Protein AF-E9Q389-F1 (afdb_monomer_lite)

Sequence (84 aa):
MARLVAVCRDGEEEFPFERRQIPLYIDDTLTMVMEFPDNVLNLDGHQNNGAQLKQFIQRHSMLKQQDLSIAMVVTSREVLSALS

Radius of gyration: 16.89 Å; chains: 1; bounding box: 30×41×34 Å

InterPro domains:
  IPR026073 Gametogenetin-binding protein 2 [PTHR13601] (1-84)

Structure (mmCIF, N/CA/C/O backbone):
data_AF-E9Q389-F1
#
_entry.id   AF-E9Q389-F1
#
loop_
_atom_site.group_PDB
_atom_site.id
_atom_site.type_symbol
_atom_site.label_atom_id
_atom_site.label_alt_id
_atom_site.label_comp_id
_atom_site.label_asym_id
_atom_site.label_entity_id
_atom_site.label_seq_id
_atom_site.pdbx_PDB_ins_code
_atom_site.Cartn_x
_atom_site.Cartn_y
_atom_site.Cartn_z
_atom_site.occupancy
_atom_site.B_iso_or_equiv
_atom_site.auth_seq_id
_atom_site.auth_comp_id
_atom_site.auth_asym_id
_atom_site.auth_atom_id
_atom_site.pdbx_PDB_model_num
ATOM 1 N N . MET A 1 1 ? -2.985 10.039 -9.892 1.00 70.06 1 MET A N 1
ATOM 2 C CA . MET A 1 1 ? -3.226 8.669 -10.392 1.00 70.06 1 MET A CA 1
ATOM 3 C C . MET A 1 1 ? -1.992 7.839 -10.104 1.00 70.06 1 MET A C 1
ATOM 5 O O . MET A 1 1 ? -0.902 8.398 -10.176 1.00 70.06 1 MET A O 1
ATOM 9 N N . ALA A 1 2 ? -2.165 6.575 -9.715 1.00 80.38 2 ALA A N 1
ATOM 10 C CA . ALA A 1 2 ? -1.041 5.679 -9.458 1.00 80.38 2 ALA A CA 1
ATOM 11 C C . ALA A 1 2 ? -0.281 5.374 -10.760 1.00 80.38 2 ALA A C 1
ATOM 13 O O . ALA A 1 2 ? -0.887 5.300 -11.829 1.00 80.38 2 ALA A O 1
ATOM 14 N N . ARG A 1 3 ? 1.040 5.219 -10.676 1.00 89.38 3 ARG A N 1
ATOM 15 C CA . ARG A 1 3 ? 1.937 4.956 -11.808 1.00 89.38 3 ARG A CA 1
ATOM 16 C C . ARG A 1 3 ? 2.535 3.562 -11.674 1.00 89.38 3 ARG A C 1
ATOM 18 O O . ARG A 1 3 ? 3.023 3.220 -10.607 1.00 89.38 3 ARG A O 1
ATOM 25 N N . LEU A 1 4 ? 2.548 2.781 -12.750 1.00 92.81 4 LEU A N 1
ATOM 26 C CA . LEU A 1 4 ? 3.327 1.543 -12.801 1.00 92.81 4 LEU A CA 1
ATOM 27 C C . LEU A 1 4 ? 4.821 1.884 -12.854 1.00 92.81 4 LEU A C 1
ATOM 29 O O . LEU A 1 4 ? 5.252 2.603 -13.758 1.00 92.81 4 LEU A O 1
ATOM 33 N N . VAL A 1 5 ? 5.600 1.387 -11.894 1.00 94.19 5 VAL A N 1
ATOM 34 C CA . VAL A 1 5 ? 7.038 1.691 -11.781 1.00 94.19 5 VAL A CA 1
ATOM 35 C C . VAL A 1 5 ? 7.932 0.491 -12.029 1.00 94.19 5 VAL A C 1
ATOM 37 O O . VAL A 1 5 ? 9.061 0.675 -12.475 1.00 94.19 5 VAL A O 1
ATOM 40 N N . ALA A 1 6 ? 7.423 -0.717 -11.800 1.00 93.75 6 ALA A N 1
ATOM 41 C CA . ALA A 1 6 ? 8.141 -1.948 -12.084 1.00 93.75 6 ALA A CA 1
ATOM 42 C C . ALA A 1 6 ? 7.182 -3.096 -12.390 1.00 93.75 6 ALA A C 1
ATOM 44 O O . ALA A 1 6 ? 6.009 -3.071 -12.014 1.00 93.75 6 ALA A O 1
ATOM 45 N N . VAL A 1 7 ? 7.712 -4.110 -13.064 1.00 93.38 7 VAL A N 1
ATOM 46 C CA . VAL A 1 7 ? 7.058 -5.395 -13.294 1.00 93.38 7 VAL A CA 1
ATOM 47 C C . VAL A 1 7 ? 8.083 -6.461 -12.938 1.00 93.38 7 VAL A C 1
ATOM 49 O O . VAL A 1 7 ? 9.133 -6.515 -13.570 1.00 93.38 7 VAL A O 1
ATOM 52 N N . CYS A 1 8 ? 7.786 -7.255 -11.918 1.00 93.50 8 CYS A N 1
ATOM 53 C CA . CYS A 1 8 ? 8.667 -8.268 -11.352 1.00 93.50 8 CYS A CA 1
ATOM 54 C C . CYS A 1 8 ? 8.136 -9.650 -11.714 1.00 93.50 8 CYS A C 1
ATOM 56 O O . CYS A 1 8 ? 6.937 -9.908 -11.540 1.00 93.50 8 CYS A O 1
ATOM 58 N N . ARG A 1 9 ? 9.017 -10.529 -12.195 1.00 93.75 9 ARG A N 1
ATOM 59 C CA . ARG A 1 9 ? 8.683 -11.929 -12.468 1.00 93.75 9 ARG A CA 1
ATOM 60 C C . ARG A 1 9 ? 9.347 -12.885 -11.488 1.00 93.75 9 ARG A C 1
ATOM 62 O O . ARG A 1 9 ? 10.366 -12.562 -10.883 1.00 93.75 9 ARG A O 1
ATOM 69 N N . ASP A 1 10 ? 8.770 -14.074 -11.358 1.00 88.50 10 ASP A N 1
ATOM 70 C CA . ASP A 1 10 ? 9.356 -15.138 -10.542 1.00 88.50 10 ASP A CA 1
ATOM 71 C C . ASP A 1 10 ? 10.781 -15.493 -11.011 1.00 88.50 10 ASP A C 1
ATOM 73 O O . ASP A 1 10 ? 11.056 -15.601 -12.210 1.00 88.50 10 ASP A O 1
ATOM 77 N N . GLY A 1 11 ? 11.693 -15.641 -10.050 1.00 83.62 11 GLY A N 1
ATOM 78 C CA . GLY A 1 11 ? 13.121 -15.880 -10.281 1.00 83.62 11 GLY A CA 1
ATOM 79 C C . GLY A 1 11 ? 13.970 -14.649 -10.635 1.00 83.62 11 GLY A C 1
ATOM 80 O O . GLY A 1 11 ? 15.182 -14.799 -10.798 1.00 83.62 11 GLY A O 1
ATOM 81 N N . GLU A 1 12 ? 13.384 -13.452 -10.748 1.00 87.69 12 GLU A N 1
ATOM 82 C CA . GLU A 1 12 ? 14.136 -12.193 -10.869 1.00 87.69 12 GLU A CA 1
ATOM 83 C C . GLU A 1 12 ? 14.585 -11.664 -9.490 1.00 87.69 12 GLU A C 1
ATOM 85 O O . GLU A 1 12 ? 14.129 -12.122 -8.441 1.00 87.69 12 GLU A O 1
ATOM 90 N N . GLU A 1 13 ? 15.522 -10.710 -9.486 1.00 85.81 13 GLU A N 1
ATOM 91 C CA . GLU A 1 13 ? 15.986 -10.053 -8.258 1.00 85.81 13 GLU A CA 1
ATOM 92 C C . GLU A 1 13 ? 14.836 -9.299 -7.565 1.00 85.81 13 GLU A C 1
ATOM 94 O O . GLU A 1 13 ? 13.984 -8.694 -8.220 1.00 85.81 13 GLU A O 1
ATOM 99 N N . GLU A 1 14 ? 14.809 -9.335 -6.228 1.00 85.50 14 GLU A N 1
ATOM 100 C CA . GLU A 1 14 ? 13.764 -8.685 -5.438 1.00 85.50 14 GLU A CA 1
ATOM 101 C C . GLU A 1 14 ? 13.769 -7.167 -5.671 1.00 85.50 14 GLU A C 1
ATOM 103 O O . GLU A 1 14 ? 14.796 -6.498 -5.546 1.00 85.50 14 GLU A O 1
ATOM 108 N N . PHE A 1 15 ? 12.604 -6.607 -6.006 1.00 87.94 15 PHE A N 1
ATOM 109 C CA . PHE A 1 15 ? 12.480 -5.179 -6.269 1.00 87.94 15 PHE A CA 1
ATOM 110 C C . PHE A 1 15 ? 12.471 -4.376 -4.955 1.00 87.94 15 PHE A C 1
ATOM 112 O O . PHE A 1 15 ? 11.578 -4.575 -4.125 1.00 87.94 15 PHE A O 1
ATOM 119 N N . PRO A 1 16 ? 13.409 -3.433 -4.750 1.00 91.81 16 PRO A N 1
ATOM 120 C CA . PRO A 1 16 ? 13.461 -2.642 -3.528 1.00 91.81 16 PRO A CA 1
ATOM 121 C C . PRO A 1 16 ? 12.365 -1.570 -3.534 1.00 91.81 16 PRO A C 1
ATOM 123 O O . PRO A 1 16 ? 12.433 -0.593 -4.279 1.00 91.81 16 PRO A O 1
ATOM 126 N N . PHE A 1 17 ? 11.358 -1.730 -2.676 1.00 89.81 17 PHE A N 1
ATOM 127 C CA . PHE A 1 17 ? 10.263 -0.765 -2.568 1.00 89.81 17 PHE A CA 1
ATOM 128 C C . PHE A 1 17 ? 10.729 0.568 -1.974 1.00 89.81 17 PHE A C 1
ATOM 130 O O . PHE A 1 17 ? 11.299 0.630 -0.882 1.00 89.81 17 PHE A O 1
ATOM 137 N N . GLU A 1 18 ? 10.390 1.656 -2.655 1.00 89.69 18 GLU A N 1
ATOM 138 C CA . GLU A 1 18 ? 10.471 3.006 -2.107 1.00 89.69 18 GLU A CA 1
ATOM 139 C C . GLU A 1 18 ? 9.151 3.415 -1.427 1.00 89.69 18 GLU A C 1
ATOM 141 O O . GLU A 1 18 ? 8.161 2.679 -1.375 1.00 89.69 18 GLU A O 1
ATOM 146 N N . ARG A 1 19 ? 9.110 4.632 -0.872 1.00 83.12 19 ARG A N 1
ATOM 147 C CA . ARG A 1 19 ? 7.893 5.156 -0.236 1.00 83.12 19 ARG A CA 1
ATOM 148 C C . ARG A 1 19 ? 6.752 5.262 -1.246 1.00 83.12 19 ARG A C 1
ATOM 150 O O . ARG A 1 19 ? 6.954 5.700 -2.372 1.00 83.12 19 ARG A O 1
ATOM 157 N N . ARG A 1 20 ? 5.533 4.957 -0.782 1.00 85.25 20 ARG A N 1
ATOM 158 C CA . ARG A 1 20 ? 4.282 5.030 -1.566 1.00 85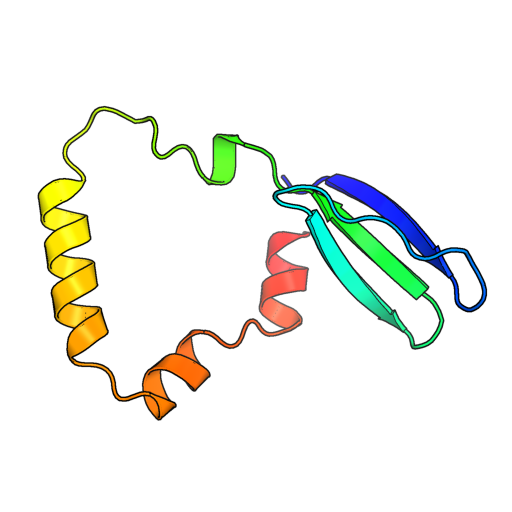.25 20 ARG A CA 1
ATOM 159 C C . ARG A 1 20 ? 4.235 4.061 -2.751 1.00 85.25 20 ARG A C 1
ATOM 161 O O . ARG A 1 20 ? 3.385 4.226 -3.625 1.00 85.25 20 ARG A O 1
ATOM 168 N N . GLN A 1 21 ? 5.113 3.063 -2.764 1.00 90.69 21 GLN A N 1
ATOM 169 C CA . GLN A 1 21 ? 5.052 1.951 -3.696 1.00 90.69 21 GLN A CA 1
ATOM 170 C C . GLN A 1 21 ? 4.368 0.759 -3.032 1.00 90.69 21 GLN A C 1
ATOM 172 O O . GLN A 1 21 ? 4.617 0.472 -1.861 1.00 90.69 21 GLN A O 1
ATOM 177 N N . ILE A 1 22 ? 3.495 0.080 -3.771 1.00 89.75 22 ILE A N 1
ATOM 178 C CA . ILE A 1 22 ? 2.835 -1.146 -3.319 1.00 89.75 22 ILE A CA 1
ATOM 179 C C . ILE A 1 22 ? 2.934 -2.233 -4.395 1.00 89.75 22 ILE A C 1
ATOM 181 O O . ILE A 1 22 ? 2.878 -1.907 -5.587 1.00 89.75 22 ILE A O 1
ATOM 185 N N . PRO A 1 23 ? 3.052 -3.514 -4.008 1.00 91.69 23 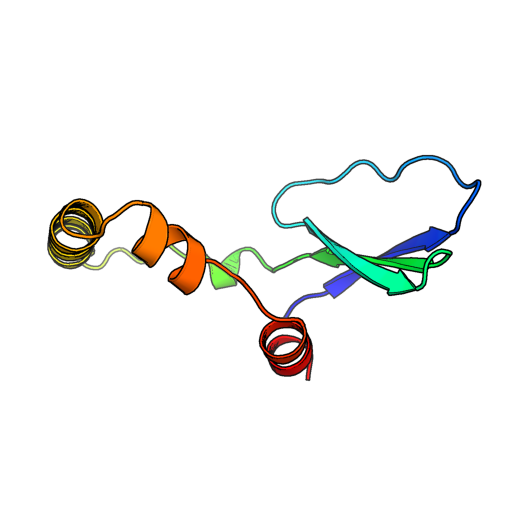PRO A N 1
ATOM 186 C CA . PRO A 1 23 ? 2.923 -4.621 -4.941 1.00 91.69 23 PRO A CA 1
ATOM 187 C C . PRO A 1 23 ? 1.452 -4.870 -5.293 1.00 91.69 23 PRO A C 1
ATOM 189 O O . PRO A 1 23 ? 0.569 -4.856 -4.435 1.00 91.69 23 PRO A O 1
ATOM 192 N N . LEU A 1 24 ? 1.206 -5.147 -6.566 1.00 90.75 24 LEU A N 1
ATOM 193 C CA . LEU A 1 24 ? -0.045 -5.636 -7.119 1.00 90.75 24 LEU A CA 1
ATOM 194 C C . LEU A 1 24 ? 0.223 -7.014 -7.726 1.00 90.75 24 LEU A C 1
ATOM 196 O O . LEU A 1 24 ? 0.788 -7.125 -8.814 1.00 90.75 24 LEU A O 1
ATOM 200 N N . TYR A 1 25 ? -0.160 -8.058 -6.996 1.00 89.56 25 TYR A N 1
ATOM 201 C CA . TYR A 1 25 ? -0.037 -9.443 -7.442 1.00 89.56 25 TYR A CA 1
ATOM 202 C C . TYR A 1 25 ? -1.075 -9.726 -8.531 1.00 89.56 25 TYR A C 1
ATOM 204 O O . TYR A 1 25 ? -2.278 -9.651 -8.271 1.00 89.56 25 TYR A O 1
ATOM 212 N N . ILE A 1 26 ? -0.610 -10.001 -9.751 1.00 89.44 26 ILE A N 1
ATOM 213 C CA . ILE A 1 26 ? -1.475 -10.337 -10.890 1.00 89.44 26 ILE A CA 1
ATOM 214 C C . ILE A 1 26 ? -1.700 -11.847 -10.939 1.00 89.44 26 ILE A C 1
ATOM 216 O O . ILE A 1 26 ? -2.837 -12.298 -11.065 1.00 89.44 26 ILE A O 1
ATOM 220 N N . ASP A 1 27 ? -0.618 -12.608 -10.791 1.00 91.31 27 ASP A N 1
ATOM 221 C CA . ASP A 1 27 ? -0.605 -14.060 -10.640 1.00 91.31 27 ASP A CA 1
ATOM 222 C C . ASP A 1 27 ? 0.635 -14.497 -9.835 1.00 91.31 27 ASP A C 1
ATOM 224 O O . ASP A 1 27 ? 1.416 -13.656 -9.380 1.00 91.31 27 ASP A O 1
ATOM 228 N N . ASP A 1 28 ? 0.811 -15.809 -9.656 1.00 88.12 28 ASP A N 1
ATOM 229 C CA . ASP A 1 28 ? 1.910 -16.401 -8.877 1.00 88.12 28 ASP A CA 1
ATOM 230 C C . ASP A 1 28 ? 3.305 -16.089 -9.445 1.00 88.12 28 ASP A C 1
ATOM 232 O O . ASP A 1 28 ? 4.310 -16.258 -8.761 1.00 88.12 28 ASP A O 1
ATOM 236 N N . THR A 1 29 ? 3.375 -15.631 -10.694 1.00 92.38 29 THR A N 1
ATOM 237 C CA . THR A 1 29 ? 4.619 -15.375 -11.424 1.00 92.38 29 THR A CA 1
ATOM 238 C C . THR A 1 29 ? 4.830 -13.909 -11.777 1.00 92.38 29 THR A C 1
ATOM 240 O O . THR A 1 29 ? 5.898 -13.567 -12.286 1.00 92.38 29 THR A O 1
ATOM 243 N N . LEU A 1 30 ? 3.841 -13.041 -11.535 1.00 92.50 30 LEU A N 1
ATOM 244 C CA . LEU A 1 30 ? 3.831 -11.662 -12.006 1.00 92.50 30 LEU A CA 1
ATOM 245 C C . LEU A 1 30 ? 3.323 -10.695 -10.934 1.00 92.50 30 LEU A C 1
ATOM 247 O O . LEU A 1 30 ? 2.152 -10.705 -10.545 1.00 92.50 30 LEU A O 1
ATOM 251 N N . THR A 1 31 ? 4.197 -9.772 -10.537 1.00 93.44 31 THR A N 1
ATOM 252 C CA . THR A 1 31 ? 3.866 -8.668 -9.629 1.00 93.44 31 THR A CA 1
ATOM 253 C C . THR A 1 31 ? 4.136 -7.329 -10.303 1.00 93.44 31 THR A C 1
ATOM 255 O O . THR A 1 31 ? 5.207 -7.091 -10.850 1.00 93.44 31 THR A O 1
ATOM 258 N N . MET A 1 32 ? 3.167 -6.422 -10.254 1.00 93.56 32 MET A N 1
ATOM 259 C CA . MET A 1 32 ? 3.312 -5.044 -10.722 1.00 93.56 32 MET A CA 1
ATOM 260 C C . MET A 1 32 ? 3.549 -4.127 -9.525 1.00 93.56 32 MET A C 1
ATO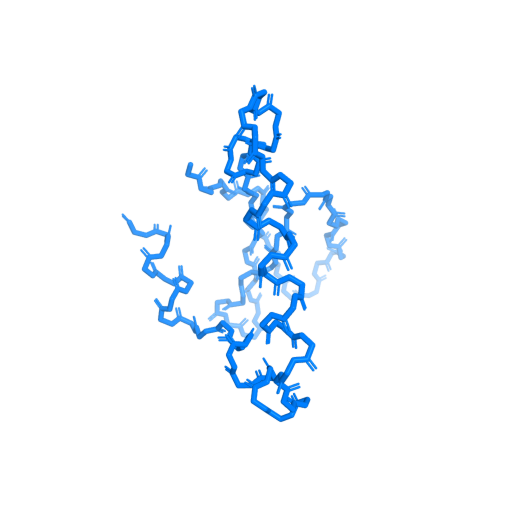M 262 O O . MET A 1 32 ? 2.841 -4.225 -8.531 1.00 93.56 32 MET A O 1
ATOM 266 N N . VAL A 1 33 ? 4.510 -3.211 -9.600 1.00 92.88 33 VAL A N 1
ATOM 267 C CA . VAL A 1 33 ? 4.748 -2.234 -8.529 1.00 92.88 33 VAL A CA 1
ATOM 268 C C . VAL A 1 33 ? 4.105 -0.912 -8.915 1.00 92.88 33 VAL A C 1
ATOM 270 O O . VAL A 1 33 ? 4.444 -0.320 -9.941 1.00 92.88 33 VAL A O 1
ATOM 273 N N . MET A 1 34 ? 3.171 -0.448 -8.093 1.00 92.62 34 MET A N 1
ATOM 274 C CA . MET A 1 34 ? 2.414 0.782 -8.315 1.00 92.62 34 MET A CA 1
ATOM 275 C C . MET A 1 34 ? 2.882 1.868 -7.346 1.00 92.62 34 MET A C 1
ATOM 277 O O . MET A 1 34 ? 2.962 1.618 -6.150 1.00 92.62 34 MET A O 1
ATOM 281 N N . GLU A 1 35 ? 3.143 3.078 -7.838 1.00 89.50 35 GLU A N 1
ATOM 282 C CA . GLU A 1 35 ? 3.513 4.255 -7.042 1.00 89.50 35 GLU A CA 1
ATOM 283 C C . GLU A 1 35 ? 2.366 5.269 -6.992 1.00 89.50 35 GLU A C 1
ATOM 285 O O . GLU A 1 35 ? 1.845 5.683 -8.031 1.00 89.50 35 GLU A O 1
ATOM 290 N N . PHE A 1 36 ? 1.998 5.724 -5.794 1.00 84.06 36 PHE A N 1
ATOM 291 C CA . PHE A 1 36 ? 1.028 6.807 -5.620 1.00 84.06 36 PHE A CA 1
ATOM 292 C C . PHE A 1 36 ? 1.720 8.175 -5.567 1.00 84.06 36 PHE A C 1
ATOM 294 O O . PHE A 1 36 ? 2.723 8.329 -4.864 1.00 84.06 36 PHE A O 1
ATOM 301 N N . PRO A 1 37 ? 1.180 9.196 -6.259 1.00 76.69 37 PRO A N 1
ATOM 302 C CA . PRO A 1 37 ? 1.785 10.516 -6.258 1.00 76.69 37 PRO A CA 1
ATOM 303 C C . PRO A 1 37 ? 1.655 11.186 -4.888 1.00 76.69 37 PRO A C 1
ATOM 305 O O . PRO A 1 37 ? 0.675 10.983 -4.168 1.00 76.69 37 PRO A O 1
ATOM 308 N N . ASP A 1 38 ? 2.633 12.034 -4.561 1.00 71.00 38 ASP A N 1
ATOM 309 C CA . ASP A 1 38 ? 2.722 12.741 -3.274 1.00 71.00 38 ASP A CA 1
ATOM 310 C C . ASP A 1 38 ? 1.450 13.530 -2.925 1.00 71.00 38 ASP A C 1
ATOM 312 O O . ASP A 1 38 ? 1.055 13.632 -1.766 1.00 71.00 38 ASP A O 1
ATOM 316 N N . ASN A 1 39 ? 0.739 14.018 -3.941 1.00 62.16 39 ASN A N 1
ATOM 317 C CA . ASN A 1 39 ? -0.464 14.823 -3.769 1.00 62.16 39 ASN A CA 1
ATOM 318 C C . ASN A 1 39 ? -1.719 14.046 -3.332 1.00 62.16 39 ASN A C 1
ATOM 320 O O . ASN A 1 39 ? -2.693 14.687 -2.941 1.00 62.16 39 ASN A O 1
ATOM 324 N N . VAL A 1 40 ? -1.730 12.706 -3.370 1.00 56.31 40 VAL A N 1
ATOM 325 C CA . VAL A 1 40 ? -2.853 11.907 -2.826 1.00 56.31 40 VAL A CA 1
ATOM 326 C C . VAL A 1 40 ? -2.870 11.982 -1.296 1.00 56.31 40 VAL A C 1
ATOM 328 O O . VAL A 1 40 ? -3.924 11.870 -0.678 1.00 56.31 40 VAL A O 1
ATOM 331 N N . LEU A 1 41 ? -1.710 12.252 -0.692 1.00 54.00 41 LEU A N 1
ATOM 332 C CA . LEU A 1 41 ? -1.517 12.446 0.742 1.00 54.00 41 LEU A CA 1
ATOM 333 C C . LEU A 1 41 ? -1.062 13.880 1.043 1.00 54.00 41 LEU A C 1
ATOM 335 O O . LEU A 1 41 ? -0.244 14.081 1.937 1.00 54.00 41 LEU A O 1
ATOM 339 N N . ASN A 1 42 ? -1.575 14.877 0.308 1.00 53.19 42 ASN A N 1
ATOM 340 C CA . ASN A 1 42 ? -1.328 16.297 0.589 1.00 53.19 42 ASN A CA 1
ATOM 341 C C . ASN A 1 42 ? -1.935 16.685 1.956 1.00 53.19 42 ASN A C 1
ATOM 343 O O . ASN A 1 42 ? -3.002 17.288 2.055 1.00 53.19 42 ASN A O 1
ATOM 347 N N . LEU A 1 43 ? -1.242 16.319 3.033 1.00 55.31 43 LEU A N 1
ATOM 348 C CA . LEU A 1 43 ? -1.483 16.753 4.410 1.00 55.31 43 LEU A CA 1
ATOM 349 C C . LEU A 1 43 ? -0.996 18.197 4.628 1.00 55.31 43 LEU A C 1
ATOM 351 O O . LEU A 1 43 ? -1.280 18.794 5.664 1.00 55.31 43 LEU A O 1
ATOM 355 N N . ASP A 1 44 ? -0.314 18.766 3.631 1.00 52.62 44 ASP A N 1
ATOM 356 C CA . ASP A 1 44 ? 0.302 20.096 3.656 1.00 52.62 44 ASP A CA 1
ATOM 357 C C . ASP A 1 44 ? -0.709 21.238 3.430 1.00 52.62 44 ASP A C 1
ATOM 359 O O . ASP A 1 44 ? -0.368 22.425 3.452 1.00 52.62 44 ASP A O 1
ATOM 363 N N . GLY A 1 45 ? -1.990 20.895 3.267 1.00 53.03 45 GLY A N 1
ATOM 364 C CA . GLY A 1 45 ? -3.094 21.843 3.269 1.00 53.03 45 GLY A CA 1
ATOM 365 C C . GLY A 1 45 ? -3.303 22.434 4.661 1.00 53.03 45 GLY A C 1
ATOM 366 O O . GLY A 1 45 ? -3.961 21.845 5.512 1.00 53.03 45 GLY A O 1
ATOM 367 N N . HIS A 1 46 ? -2.765 23.632 4.852 1.00 56.16 46 HIS A N 1
ATOM 368 C CA . HIS A 1 46 ? -2.895 24.563 5.974 1.00 56.16 46 HIS A CA 1
ATOM 369 C C . HIS A 1 46 ? -4.333 24.894 6.439 1.00 56.16 46 HIS A C 1
ATOM 371 O O . HIS A 1 46 ? -4.625 26.052 6.687 1.00 56.16 46 HIS A O 1
ATOM 377 N N . GLN A 1 47 ? -5.268 23.954 6.583 1.00 53.28 47 GLN A N 1
ATOM 378 C CA . GLN A 1 47 ? -6.626 24.260 7.048 1.00 53.28 47 GLN A CA 1
ATOM 379 C C . GLN A 1 47 ? -7.134 23.199 8.035 1.00 53.28 47 GLN A C 1
ATOM 381 O O . GLN A 1 47 ? -7.829 22.253 7.689 1.00 53.28 47 GLN A O 1
ATOM 386 N N . ASN A 1 48 ? -6.810 23.409 9.313 1.00 53.94 48 ASN A N 1
ATOM 387 C CA . ASN A 1 48 ? -7.671 23.040 10.442 1.00 53.94 48 ASN A CA 1
ATOM 388 C C . ASN A 1 48 ? -8.032 21.543 10.603 1.00 53.94 48 ASN A C 1
ATOM 390 O O . ASN A 1 48 ? -9.156 21.192 10.963 1.00 53.94 48 ASN A O 1
ATOM 394 N N . ASN A 1 49 ? -7.066 20.642 10.404 1.00 60.31 49 ASN A N 1
ATOM 395 C CA . ASN A 1 49 ? -7.305 19.202 10.552 1.00 60.31 49 ASN A CA 1
ATOM 396 C C . ASN A 1 49 ? -7.289 18.710 12.012 1.00 60.31 49 ASN A C 1
ATOM 398 O O . ASN A 1 49 ? -7.567 17.548 12.277 1.00 60.31 49 ASN A O 1
ATOM 402 N N . GLY A 1 50 ? -6.989 19.571 12.991 1.00 69.31 50 GLY A N 1
ATOM 403 C CA . GLY A 1 50 ? -6.884 19.167 14.397 1.00 69.31 50 GLY A CA 1
ATOM 404 C C . GLY A 1 50 ? -8.202 18.649 14.984 1.00 69.31 50 GLY A C 1
ATOM 405 O O . GLY A 1 50 ? -8.197 17.684 15.744 1.00 69.31 50 GLY A O 1
ATOM 406 N N . ALA A 1 51 ? -9.337 19.251 14.616 1.00 77.81 51 ALA A N 1
ATOM 407 C CA . ALA A 1 51 ? -10.653 18.797 15.070 1.00 77.81 51 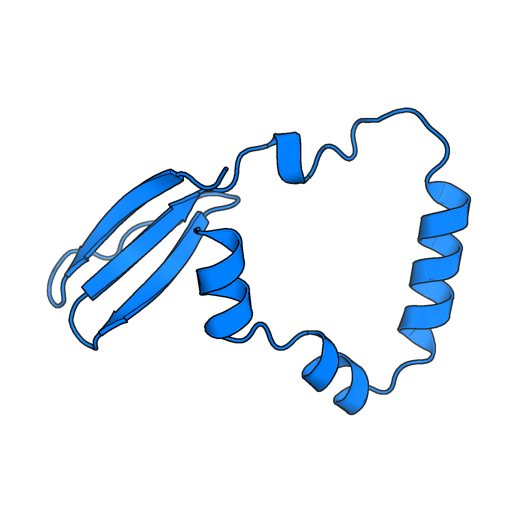ALA A CA 1
ATOM 408 C C . ALA A 1 51 ? -11.062 17.473 14.405 1.00 77.81 51 ALA A C 1
ATOM 410 O O . ALA A 1 51 ? -11.511 16.557 15.094 1.00 77.81 51 ALA A O 1
ATOM 411 N N . GLN A 1 52 ? -10.849 17.348 13.091 1.00 75.62 52 GLN A N 1
ATOM 412 C CA . GLN A 1 52 ? -11.144 16.123 12.342 1.00 75.62 52 GLN A CA 1
ATOM 413 C C . GLN A 1 52 ? -10.235 14.970 12.780 1.00 75.62 52 GLN A C 1
ATOM 415 O O . GLN A 1 52 ? -10.721 13.870 13.018 1.00 75.62 52 GLN A O 1
ATOM 420 N N . LEU A 1 53 ? -8.943 15.234 12.995 1.00 80.38 53 LEU A N 1
ATOM 421 C CA . LEU A 1 53 ? -7.985 14.261 13.513 1.00 80.38 53 LEU A CA 1
ATOM 422 C C . LEU A 1 53 ? -8.335 13.832 14.940 1.00 80.38 53 LEU A C 1
ATOM 424 O O . LEU A 1 53 ? -8.338 12.642 15.230 1.00 80.38 53 LEU A O 1
ATOM 428 N N . LYS A 1 54 ? -8.691 14.768 15.832 1.00 83.50 54 LYS A N 1
ATOM 429 C CA . LYS A 1 54 ? -9.168 14.420 17.183 1.00 83.50 54 LYS A CA 1
ATOM 430 C C . LYS A 1 54 ? -10.418 13.546 17.131 1.00 83.50 54 LYS A C 1
ATOM 432 O O . LYS A 1 54 ? -10.496 12.556 17.853 1.00 83.50 54 LYS A O 1
ATOM 437 N N . GLN A 1 55 ? -11.372 13.883 16.267 1.00 83.56 55 GLN A N 1
ATOM 438 C CA . GLN A 1 55 ? -12.587 13.096 16.085 1.00 83.56 55 GLN A CA 1
ATOM 439 C C . GLN A 1 55 ? -12.288 11.711 15.497 1.00 83.56 55 GLN A C 1
ATOM 441 O O . GLN A 1 55 ? -12.880 10.725 15.935 1.00 83.56 55 GLN A O 1
ATOM 446 N N . PHE A 1 56 ? -11.356 11.626 14.548 1.00 85.06 56 PHE A N 1
ATOM 447 C CA . PHE A 1 56 ? -10.870 10.367 14.003 1.00 85.06 56 PHE A CA 1
ATOM 448 C C . PHE A 1 56 ? -10.237 9.509 15.099 1.00 85.06 56 PHE A C 1
ATOM 450 O O . PHE A 1 56 ? -10.678 8.384 15.294 1.00 85.06 56 PHE A O 1
ATOM 457 N N . ILE A 1 57 ? -9.288 10.050 15.870 1.00 84.81 57 ILE A N 1
ATOM 458 C CA . ILE A 1 57 ? -8.621 9.342 16.975 1.00 84.81 57 ILE A CA 1
ATOM 459 C C . ILE A 1 57 ? -9.650 8.838 17.991 1.00 84.81 57 ILE A C 1
ATOM 461 O O . ILE A 1 57 ? -9.603 7.674 18.388 1.00 84.81 57 ILE A O 1
ATOM 465 N N . GLN A 1 58 ? -10.609 9.683 18.382 1.00 90.50 58 GLN A N 1
ATOM 466 C CA . GLN A 1 58 ? -11.663 9.298 19.316 1.00 90.50 58 GLN A CA 1
ATOM 467 C C . GLN A 1 58 ? -12.493 8.134 18.765 1.00 90.50 58 GLN A C 1
ATOM 469 O O . GLN A 1 58 ? -12.626 7.117 19.435 1.00 90.50 58 GLN A O 1
ATOM 474 N N . ARG A 1 59 ? -13.011 8.241 17.537 1.00 86.12 59 ARG A N 1
ATOM 475 C CA . ARG A 1 59 ? -13.825 7.177 16.927 1.00 86.12 59 ARG A CA 1
ATOM 476 C C . ARG A 1 59 ? -13.023 5.897 16.708 1.00 86.12 59 ARG A C 1
ATOM 478 O O . ARG A 1 59 ? -13.516 4.820 17.009 1.00 86.12 59 ARG A O 1
ATOM 485 N N . HIS A 1 60 ? -11.780 6.023 16.254 1.00 86.06 60 HIS A N 1
ATOM 486 C CA . HIS A 1 60 ? -10.864 4.907 16.054 1.00 86.06 60 HIS A CA 1
ATOM 487 C C . HIS A 1 60 ? -10.598 4.158 17.366 1.00 86.06 60 HIS A C 1
ATOM 489 O O . HIS A 1 60 ? -10.634 2.934 17.385 1.00 86.06 60 HIS A O 1
ATOM 495 N N . SER A 1 61 ? -10.397 4.868 18.483 1.00 87.56 61 SER A N 1
ATOM 496 C CA . SER A 1 61 ? -10.189 4.244 19.802 1.00 87.56 61 SER A CA 1
ATOM 497 C C . SER A 1 61 ? -11.394 3.455 20.328 1.00 87.56 61 SER A C 1
ATOM 499 O O . SER A 1 61 ? -11.237 2.629 21.222 1.00 87.56 61 SER A O 1
ATOM 501 N N . MET A 1 62 ? -12.592 3.697 19.785 1.00 90.62 62 MET A N 1
ATOM 502 C CA . MET A 1 62 ? -13.818 2.994 20.176 1.00 90.62 62 MET A CA 1
ATOM 503 C C . MET A 1 62 ? -14.033 1.694 19.390 1.00 90.62 62 MET A C 1
ATOM 505 O O . MET A 1 62 ? -14.904 0.906 19.758 1.00 90.62 62 MET A O 1
ATOM 509 N N . LEU A 1 63 ? -13.272 1.464 18.316 1.00 89.25 63 LEU A N 1
ATOM 510 C CA . LEU A 1 63 ? -13.384 0.262 17.495 1.00 89.25 63 LEU A CA 1
ATOM 511 C C . LEU A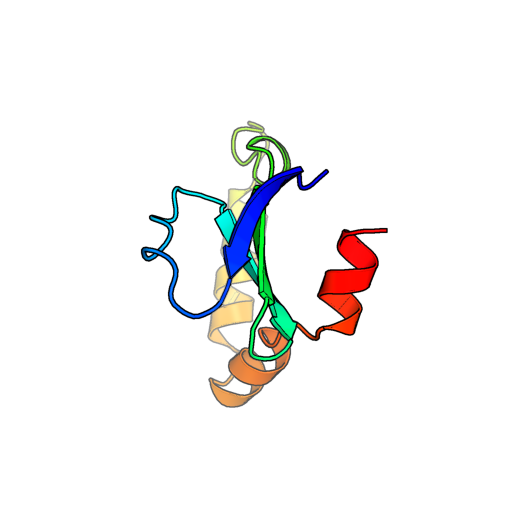 1 63 ? -12.636 -0.899 18.149 1.00 89.25 63 LEU A C 1
ATOM 513 O O . LEU A 1 63 ? -11.506 -0.748 18.620 1.00 89.25 63 LEU A O 1
ATOM 517 N N . LYS A 1 64 ? -13.250 -2.086 18.154 1.00 91.56 64 LYS A N 1
ATOM 518 C CA . LYS A 1 64 ? -12.539 -3.301 18.556 1.00 91.56 64 LYS A CA 1
ATOM 519 C C . LYS A 1 64 ? -11.539 -3.665 17.471 1.00 91.56 64 LYS A C 1
ATOM 521 O O . LYS A 1 64 ? -11.757 -3.398 16.293 1.00 91.56 64 LYS A O 1
ATOM 526 N N . GLN A 1 65 ? -10.473 -4.356 17.860 1.00 86.31 65 GLN A N 1
ATOM 527 C CA . GLN A 1 65 ? -9.438 -4.771 16.916 1.00 86.31 65 GLN A CA 1
ATOM 528 C C . GLN A 1 65 ? -10.001 -5.602 15.754 1.00 86.31 65 GLN A C 1
ATOM 530 O O . GLN A 1 65 ? -9.584 -5.408 14.621 1.00 86.31 65 GLN A O 1
ATOM 535 N N . GLN A 1 66 ? -11.006 -6.444 16.011 1.00 88.88 66 GLN A N 1
ATOM 536 C CA . GLN A 1 66 ? -11.706 -7.200 14.970 1.00 88.88 66 GLN A CA 1
ATOM 537 C C . GLN A 1 66 ? -12.438 -6.293 13.966 1.00 88.88 66 GLN A C 1
ATOM 539 O O . GLN A 1 66 ? -12.319 -6.505 12.762 1.00 88.88 66 GLN A O 1
ATOM 544 N N . ASP A 1 67 ? -13.155 -5.273 14.446 1.00 84.94 67 ASP A N 1
ATOM 545 C CA . ASP A 1 67 ? -13.884 -4.327 13.591 1.00 84.94 67 ASP A CA 1
ATOM 546 C C . ASP A 1 67 ? -12.906 -3.505 12.742 1.00 84.94 67 ASP A C 1
ATOM 548 O O . ASP A 1 67 ? -13.132 -3.279 11.554 1.00 84.94 67 ASP A O 1
ATOM 552 N N . LEU A 1 68 ? -11.781 -3.112 13.349 1.00 84.31 68 LEU A N 1
ATOM 553 C CA . LEU A 1 68 ? -10.708 -2.398 12.671 1.00 84.31 68 LEU A CA 1
ATOM 554 C C . LEU A 1 68 ? -10.073 -3.256 11.573 1.00 84.31 68 LEU A C 1
ATOM 556 O O . LEU A 1 68 ? -9.881 -2.781 10.459 1.00 84.31 68 LEU A O 1
ATOM 560 N N . SER A 1 69 ? -9.777 -4.524 11.870 1.00 81.69 69 SER A N 1
ATOM 561 C CA . SER A 1 69 ? -9.220 -5.459 10.893 1.00 81.69 69 SER A CA 1
ATOM 562 C C . SER A 1 69 ? -10.129 -5.605 9.682 1.00 81.69 69 SER A C 1
ATOM 564 O O . SER A 1 69 ? -9.624 -5.550 8.572 1.00 81.69 69 SER A O 1
ATOM 566 N N . ILE A 1 70 ? -11.446 -5.726 9.883 1.00 83.38 70 ILE A N 1
ATOM 567 C CA . ILE A 1 70 ? -12.427 -5.824 8.792 1.00 83.38 70 ILE A CA 1
ATOM 568 C C . ILE A 1 70 ? -12.466 -4.529 7.971 1.00 83.38 70 ILE A C 1
ATOM 570 O O . ILE A 1 70 ? -12.427 -4.587 6.747 1.00 83.38 70 ILE A O 1
ATOM 574 N N . ALA A 1 71 ? -12.512 -3.368 8.631 1.00 78.56 71 ALA A N 1
ATOM 575 C CA . ALA A 1 71 ? -12.588 -2.070 7.961 1.00 78.56 71 ALA A CA 1
ATOM 576 C C . ALA A 1 71 ? -11.304 -1.690 7.201 1.00 78.56 71 ALA A C 1
ATOM 578 O O . ALA A 1 71 ? -11.367 -0.909 6.257 1.00 78.56 71 ALA A O 1
ATOM 579 N N . MET A 1 72 ? -10.148 -2.212 7.621 1.00 76.94 72 MET A N 1
ATOM 580 C CA . MET A 1 72 ? -8.855 -1.972 6.971 1.00 76.94 72 MET A CA 1
ATOM 581 C C . MET A 1 72 ? -8.497 -3.021 5.911 1.00 76.94 72 MET A C 1
ATOM 583 O O . MET A 1 72 ? -7.444 -2.896 5.282 1.00 76.94 72 MET A O 1
ATOM 587 N N . VAL A 1 73 ? -9.327 -4.048 5.690 1.00 82.06 73 VAL A N 1
ATOM 588 C CA . VAL A 1 73 ? -9.130 -4.945 4.546 1.00 82.06 73 VAL A CA 1
ATOM 589 C C . VAL A 1 73 ? -9.381 -4.153 3.272 1.00 82.06 73 VAL A C 1
ATOM 591 O O . VAL A 1 73 ? -10.489 -3.686 3.037 1.00 82.06 73 VAL A O 1
ATOM 594 N N . VAL A 1 74 ? -8.357 -4.051 2.431 1.00 74.88 74 VAL A N 1
ATOM 595 C CA . VAL A 1 74 ? -8.506 -3.545 1.069 1.00 74.88 74 VAL A CA 1
ATOM 596 C C . VAL A 1 74 ? -8.750 -4.738 0.155 1.00 74.88 74 VAL A C 1
ATOM 598 O O . VAL A 1 74 ? -7.911 -5.630 0.033 1.00 74.88 74 VAL A O 1
ATOM 601 N N . THR A 1 75 ? -9.916 -4.779 -0.476 1.00 78.94 75 THR A N 1
ATOM 602 C CA . THR A 1 75 ? -10.276 -5.842 -1.415 1.00 78.94 75 THR A CA 1
ATOM 603 C C . THR A 1 75 ? -9.668 -5.586 -2.791 1.00 78.94 75 THR A C 1
ATOM 605 O O . THR A 1 75 ? -9.522 -4.442 -3.222 1.00 78.94 75 THR A O 1
ATOM 608 N N . SER A 1 76 ? -9.400 -6.648 -3.555 1.00 66.06 76 SER A N 1
ATOM 609 C CA . SER A 1 76 ? -8.946 -6.527 -4.951 1.00 66.06 76 SER A CA 1
ATOM 610 C C . SER A 1 76 ? -9.899 -5.680 -5.799 1.00 66.06 76 SER A C 1
ATOM 612 O O . SER A 1 76 ? -9.461 -4.981 -6.704 1.00 66.06 76 SER A O 1
ATOM 614 N N . ARG A 1 77 ? -11.202 -5.689 -5.483 1.00 75.38 77 ARG A N 1
ATOM 615 C CA . ARG A 1 77 ? -12.204 -4.835 -6.133 1.00 75.38 77 ARG A CA 1
ATOM 616 C C . ARG A 1 77 ? -11.926 -3.349 -5.907 1.00 75.38 77 ARG A C 1
ATOM 618 O O . ARG A 1 77 ? -12.009 -2.576 -6.855 1.00 75.38 77 ARG A O 1
ATOM 625 N N . GLU A 1 78 ? -11.632 -2.949 -4.674 1.00 72.56 78 GLU A N 1
ATOM 626 C CA . GLU A 1 78 ? -11.314 -1.556 -4.340 1.00 72.56 78 GLU A CA 1
ATOM 627 C C . GLU A 1 78 ? -9.993 -1.130 -4.979 1.00 72.56 78 GLU A C 1
ATOM 629 O O . GLU A 1 78 ? -9.909 -0.030 -5.522 1.00 72.56 78 GLU A O 1
ATOM 634 N N . VAL A 1 79 ? -9.005 -2.033 -5.013 1.00 63.47 79 VAL A N 1
ATOM 635 C CA . VAL A 1 79 ? -7.743 -1.806 -5.731 1.00 63.47 79 VAL A CA 1
ATOM 636 C C . VAL A 1 79 ? -7.998 -1.584 -7.223 1.00 63.47 79 VAL A C 1
ATOM 638 O O . VAL A 1 79 ? -7.614 -0.551 -7.758 1.00 63.47 79 VAL A O 1
ATOM 641 N N . LEU A 1 80 ? -8.699 -2.499 -7.896 1.00 63.22 80 LEU A N 1
ATOM 642 C CA . LEU A 1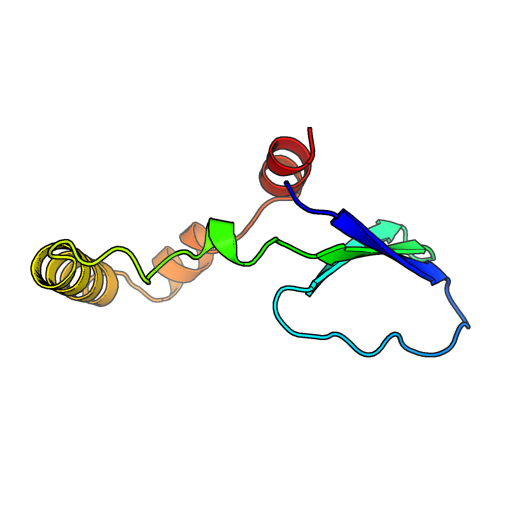 80 ? -8.991 -2.396 -9.331 1.00 63.22 80 LEU A CA 1
ATOM 643 C C . LEU A 1 80 ? -9.822 -1.149 -9.672 1.00 63.22 80 LEU A C 1
ATOM 645 O O . LEU A 1 80 ? -9.565 -0.499 -10.684 1.00 63.22 80 LEU A O 1
ATOM 649 N N . SER A 1 81 ? -10.778 -0.777 -8.813 1.00 69.19 81 SER A N 1
ATOM 650 C CA . SER A 1 81 ? -11.582 0.439 -8.987 1.00 69.19 81 SER A CA 1
ATOM 651 C C . SER A 1 81 ? -10.765 1.724 -8.861 1.00 69.19 81 SER A C 1
ATOM 653 O O . SER A 1 81 ? -11.143 2.717 -9.469 1.00 69.19 81 SER A O 1
ATOM 655 N N . ALA A 1 82 ? -9.693 1.738 -8.066 1.00 63.31 82 ALA A N 1
ATOM 656 C CA . ALA A 1 82 ? -8.806 2.896 -7.940 1.00 63.31 82 ALA A CA 1
ATOM 657 C C . ALA A 1 82 ? -7.797 3.010 -9.100 1.00 63.31 82 ALA A C 1
ATOM 659 O O . ALA A 1 82 ? -7.169 4.057 -9.270 1.00 63.31 82 ALA A O 1
ATOM 660 N N . LEU A 1 83 ? -7.621 1.928 -9.868 1.00 51.94 83 LEU A N 1
ATOM 661 C CA . LEU A 1 83 ? -6.712 1.832 -11.013 1.00 51.94 83 LEU A CA 1
ATOM 662 C C . LEU A 1 83 ? -7.394 2.082 -12.371 1.00 51.94 83 LEU A C 1
ATOM 664 O O . LEU A 1 83 ? -6.686 2.206 -13.369 1.00 51.94 83 LEU A O 1
ATOM 668 N N . SER A 1 84 ? -8.731 2.131 -12.409 1.00 55.03 84 SER A N 1
ATOM 669 C CA . SER A 1 84 ? -9.551 2.404 -13.605 1.00 55.03 84 SER A CA 1
ATOM 670 C C . SER A 1 84 ? -9.895 3.887 -13.724 1.00 55.03 84 SER A C 1
ATOM 672 O O . SER A 1 84 ? -9.977 4.376 -14.871 1.00 55.03 84 SER A O 1
#

Secondary structure (DSSP, 8-state):
--EEEEEEETTSPPP---TTEEEEEEETTEEEEEE--GGGG-TT--S-HHHHHHHHHHHHHTS-HHHHHHHTPPPHHHHHHHH-

pLDDT: mean 79.92, std 13.05, range [51.94, 94.19]

Foldseek 3Di:
DKDFDDKFFPPDDDDDDDPQWDWDDPDPTIITIIHDDPVVVPPVPPDDCPVVVVVVVVVVVPDDPVRVVVVPDDDVVNVVVVVD

Organism: Mus musculus (NCBI:txid10090)